Protein AF-Q4ZIR7-F1 (afdb_monomer_lite)

Foldseek 3Di:
DVCVCCVVPVVVPVVVVQVVVCVVCVVVVNNDGDPPPDPPDDDDDCQLPDCVVNPVSDPVSVVVVVVVVVD

Structure (mmCIF, N/CA/C/O backbone):
data_AF-Q4ZIR7-F1
#
_entry.id   AF-Q4ZIR7-F1
#
loop_
_atom_site.group_PDB
_atom_site.id
_atom_site.type_symbol
_atom_site.label_atom_id
_atom_site.label_alt_id
_atom_site.label_comp_id
_atom_site.label_asym_id
_atom_site.label_entity_id
_atom_site.label_seq_id
_atom_site.pdbx_PDB_ins_code
_atom_site.Cartn_x
_atom_site.Cartn_y
_atom_site.Cartn_z
_atom_site.occupancy
_atom_site.B_iso_or_equiv
_atom_site.auth_seq_id
_atom_site.auth_comp_id
_atom_site.auth_asym_id
_atom_site.auth_atom_id
_atom_site.pdbx_PDB_model_num
ATOM 1 N N . ALA A 1 1 ? 15.241 -2.765 -3.305 1.00 82.81 1 ALA A N 1
ATOM 2 C CA . ALA A 1 1 ? 15.436 -1.501 -2.563 1.00 82.81 1 ALA A CA 1
ATOM 3 C C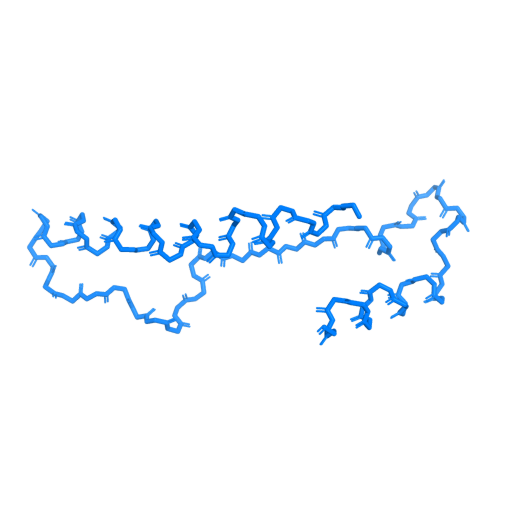 . ALA A 1 1 ? 14.098 -0.874 -2.173 1.00 82.81 1 ALA A C 1
ATOM 5 O O . ALA A 1 1 ? 13.766 -0.946 -1.008 1.00 82.81 1 ALA A O 1
ATOM 6 N N . GLY A 1 2 ? 13.279 -0.354 -3.098 1.00 91.12 2 GLY A N 1
ATOM 7 C CA . GLY A 1 2 ? 12.073 0.407 -2.714 1.00 91.12 2 GLY A CA 1
ATOM 8 C C . GLY A 1 2 ? 11.021 -0.342 -1.875 1.00 91.12 2 GLY A C 1
ATOM 9 O O . GLY A 1 2 ? 10.374 0.268 -1.032 1.00 91.12 2 GLY A O 1
ATOM 10 N N . MET A 1 3 ? 10.889 -1.664 -2.033 1.00 95.44 3 MET A N 1
ATOM 11 C CA . MET A 1 3 ? 9.934 -2.462 -1.247 1.00 95.44 3 MET A CA 1
ATOM 12 C C . MET A 1 3 ? 10.373 -2.735 0.205 1.00 95.44 3 MET A C 1
ATOM 14 O O . MET A 1 3 ? 9.562 -3.221 0.989 1.00 95.44 3 MET A O 1
ATOM 18 N N . SER A 1 4 ? 11.618 -2.431 0.601 1.00 95.81 4 SER A N 1
ATOM 19 C CA . SER A 1 4 ? 12.126 -2.780 1.942 1.00 95.81 4 SER A CA 1
ATOM 20 C C . SER A 1 4 ? 11.331 -2.113 3.067 1.00 95.81 4 SER A C 1
ATOM 22 O O . SER A 1 4 ? 11.035 -2.747 4.078 1.00 95.81 4 SER A O 1
ATOM 24 N N . TYR A 1 5 ? 10.880 -0.874 2.857 1.00 97.12 5 TYR A N 1
ATOM 25 C CA . TYR A 1 5 ? 10.101 -0.124 3.843 1.00 97.12 5 TYR A CA 1
ATOM 26 C C . TYR A 1 5 ? 8.749 -0.765 4.167 1.00 97.12 5 TYR A C 1
ATOM 28 O O . TYR A 1 5 ? 8.252 -0.587 5.284 1.00 97.12 5 TYR A O 1
ATOM 36 N N . PHE A 1 6 ? 8.169 -1.545 3.241 1.00 96.56 6 PHE A N 1
ATOM 37 C CA . PHE A 1 6 ? 6.970 -2.324 3.544 1.00 96.56 6 PHE A CA 1
ATOM 38 C C . PHE A 1 6 ? 7.233 -3.326 4.653 1.00 96.56 6 PHE A C 1
ATOM 40 O O . PHE A 1 6 ? 6.493 -3.359 5.635 1.00 96.56 6 PHE A O 1
ATOM 47 N N . HIS A 1 7 ? 8.323 -4.074 4.524 1.00 93.56 7 HIS A N 1
ATOM 48 C CA . HIS A 1 7 ? 8.720 -5.078 5.495 1.00 93.56 7 HIS A CA 1
ATOM 49 C C . HIS A 1 7 ? 9.182 -4.456 6.821 1.00 93.56 7 HIS A C 1
ATOM 51 O O . HIS A 1 7 ? 8.792 -4.914 7.896 1.00 93.56 7 HIS A O 1
ATOM 57 N N . GLU A 1 8 ? 9.966 -3.381 6.757 1.00 95.50 8 GLU A N 1
ATOM 58 C CA . GLU A 1 8 ? 10.559 -2.762 7.944 1.00 95.50 8 GLU A CA 1
ATOM 59 C C . GLU A 1 8 ? 9.537 -1.995 8.792 1.00 95.50 8 GLU A C 1
ATOM 61 O O . GLU A 1 8 ? 9.566 -2.081 10.022 1.00 95.50 8 GLU A O 1
ATOM 66 N N . THR A 1 9 ? 8.626 -1.241 8.162 1.00 97.81 9 THR A N 1
ATOM 67 C CA . THR A 1 9 ? 7.794 -0.263 8.885 1.00 97.81 9 THR A CA 1
ATOM 68 C C . THR A 1 9 ? 6.326 -0.237 8.468 1.00 97.81 9 THR A C 1
ATOM 70 O O . THR A 1 9 ? 5.459 -0.310 9.343 1.00 97.81 9 THR A O 1
ATOM 73 N N . ILE A 1 10 ? 6.007 -0.153 7.171 1.00 98.12 10 ILE A N 1
ATOM 74 C CA . ILE A 1 10 ? 4.637 0.142 6.706 1.00 98.12 10 ILE A CA 1
ATOM 75 C C . ILE A 1 10 ? 3.676 -0.992 7.080 1.00 98.12 10 ILE A C 1
ATOM 77 O O . ILE A 1 10 ? 2.581 -0.714 7.570 1.00 98.12 10 ILE A O 1
ATOM 81 N N . TRP A 1 11 ? 4.100 -2.257 6.954 1.00 98.00 11 TRP A N 1
ATOM 82 C CA . TRP A 1 11 ? 3.266 -3.424 7.266 1.00 98.00 11 TRP A CA 1
ATOM 83 C C . TRP A 1 11 ? 2.724 -3.403 8.700 1.00 98.00 11 TRP A C 1
ATOM 85 O O . TRP A 1 11 ? 1.555 -3.695 8.944 1.00 98.00 11 TRP A O 1
ATOM 95 N N . LYS A 1 12 ? 3.556 -2.997 9.666 1.00 98.06 12 LYS A N 1
ATOM 96 C CA . LYS A 1 12 ? 3.151 -2.860 11.076 1.00 98.06 12 LYS A CA 1
ATOM 97 C C . LYS A 1 12 ? 2.527 -1.491 11.370 1.00 98.06 12 LYS A C 1
ATOM 99 O O . LYS A 1 12 ? 1.698 -1.371 12.276 1.00 98.06 12 LYS A O 1
ATOM 104 N N . GLY A 1 13 ? 2.926 -0.464 10.621 1.00 98.56 13 GLY A N 1
ATOM 105 C CA . GLY A 1 13 ? 2.492 0.920 10.783 1.00 98.56 13 GLY A CA 1
ATOM 106 C C . GLY A 1 13 ? 1.031 1.147 10.403 1.00 98.56 13 GLY A C 1
ATOM 107 O O . GLY A 1 13 ? 0.296 1.755 11.181 1.00 98.56 13 GLY A O 1
ATOM 108 N N . VAL A 1 14 ? 0.580 0.611 9.266 1.00 98.50 14 VAL A N 1
ATOM 109 C CA . VAL A 1 14 ? -0.794 0.818 8.772 1.00 98.50 14 VAL A CA 1
ATOM 110 C C . VAL A 1 14 ? -1.845 0.297 9.765 1.00 98.50 14 VAL A C 1
ATOM 112 O O . VAL A 1 14 ? -2.682 1.093 10.195 1.00 98.50 14 VAL A O 1
ATOM 115 N N . PRO A 1 15 ? -1.783 -0.955 10.269 1.00 98.44 15 PRO A N 1
ATOM 116 C CA . PRO A 1 15 ? -2.733 -1.421 11.282 1.00 98.44 15 PRO A CA 1
ATOM 117 C C . PRO A 1 15 ? -2.666 -0.620 12.590 1.00 98.44 15 PRO A C 1
ATOM 119 O O . PRO A 1 15 ? -3.672 -0.472 13.283 1.00 98.44 15 PRO A O 1
ATOM 122 N N . LYS A 1 16 ? -1.488 -0.093 12.957 1.00 98.62 16 LYS A N 1
ATOM 123 C CA . LYS A 1 16 ? -1.329 0.766 14.143 1.00 98.62 16 LYS A CA 1
ATOM 124 C C . LYS A 1 16 ? -2.058 2.097 13.969 1.00 98.62 16 LYS A C 1
ATOM 126 O O . LYS A 1 16 ? -2.678 2.562 14.924 1.00 98.62 16 LYS A O 1
ATOM 131 N N . PHE A 1 17 ? -2.002 2.684 12.778 1.00 98.62 17 PHE A N 1
ATOM 132 C CA . PHE A 1 17 ? -2.748 3.893 12.453 1.00 98.62 17 PHE A CA 1
ATOM 133 C C . PHE A 1 17 ? -4.258 3.633 12.402 1.00 98.62 17 PHE A C 1
ATOM 135 O O . PHE A 1 17 ? -5.006 4.361 13.044 1.00 98.62 17 PHE A O 1
ATOM 142 N N . LEU A 1 18 ? -4.714 2.553 11.759 1.00 98.44 18 LEU A N 1
ATOM 143 C CA . LEU A 1 18 ? -6.144 2.211 11.717 1.00 98.44 18 LEU A CA 1
ATOM 144 C C . LEU A 1 18 ? -6.734 1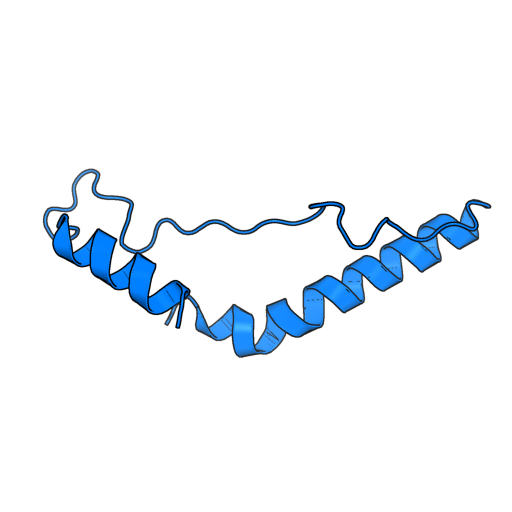.989 13.121 1.00 98.44 18 LEU A C 1
ATOM 146 O O . LEU A 1 18 ? -7.815 2.483 13.422 1.00 98.44 18 LEU A O 1
ATOM 150 N N . ARG A 1 19 ? -5.979 1.381 14.049 1.00 98.50 19 ARG A N 1
ATOM 151 C CA . ARG A 1 19 ? -6.387 1.313 15.467 1.00 98.50 19 ARG A CA 1
ATOM 152 C C . ARG A 1 19 ? -6.512 2.687 16.133 1.00 98.50 19 ARG A C 1
ATOM 154 O O . ARG A 1 19 ? -7.323 2.845 17.038 1.00 98.50 19 ARG A O 1
ATOM 161 N N . ARG A 1 20 ? -5.709 3.676 15.721 1.00 98.50 20 ARG A N 1
ATOM 162 C CA . ARG A 1 20 ? -5.835 5.058 16.209 1.00 98.50 20 ARG A CA 1
ATOM 163 C C . ARG A 1 20 ? -7.115 5.706 15.687 1.00 98.50 20 ARG A C 1
ATOM 165 O O . ARG A 1 20 ? -7.743 6.441 16.443 1.00 98.50 20 ARG A O 1
ATOM 172 N N . VAL A 1 21 ? -7.501 5.410 14.445 1.00 98.50 21 VAL A N 1
ATOM 173 C CA . VAL A 1 21 ? -8.783 5.845 13.871 1.00 98.50 21 VAL A CA 1
ATOM 174 C C . VAL A 1 21 ? -9.944 5.276 14.686 1.00 98.50 21 VAL A C 1
ATOM 176 O O . VAL A 1 21 ? -10.786 6.053 15.120 1.00 98.50 21 VAL A O 1
ATOM 179 N N . ASP A 1 22 ? -9.936 3.978 15.014 1.00 98.44 22 ASP A N 1
ATOM 180 C CA . ASP A 1 22 ? -10.956 3.375 15.893 1.00 98.44 22 ASP A CA 1
ATOM 181 C C . ASP A 1 22 ? -11.061 4.103 17.246 1.00 98.44 22 ASP A C 1
ATOM 183 O O . ASP A 1 22 ? -12.154 4.387 17.732 1.00 98.44 22 ASP A O 1
ATOM 187 N N . THR A 1 23 ? -9.924 4.433 17.874 1.00 98.56 23 THR A N 1
ATOM 188 C CA . THR A 1 23 ? -9.910 5.198 19.134 1.00 98.56 23 THR A CA 1
ATOM 189 C C . THR A 1 23 ? -10.503 6.596 18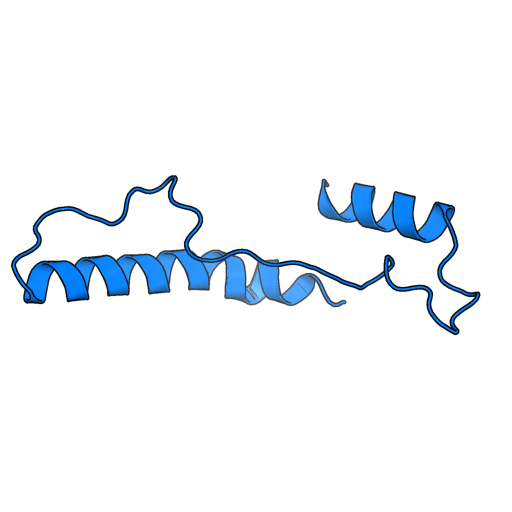.964 1.00 98.56 23 THR A C 1
ATOM 191 O O . THR A 1 23 ? -11.252 7.046 19.828 1.00 98.56 23 THR A O 1
ATOM 194 N N . ALA A 1 24 ? -10.186 7.283 17.866 1.00 98.56 24 ALA A N 1
ATOM 195 C CA . ALA A 1 24 ? -10.727 8.608 17.587 1.00 98.56 24 ALA A CA 1
ATOM 196 C C . ALA A 1 24 ? -12.246 8.566 17.351 1.00 98.56 24 ALA A C 1
ATOM 198 O O . ALA A 1 24 ? -12.959 9.391 17.914 1.00 98.56 24 ALA A O 1
ATOM 199 N N . LEU A 1 25 ? -12.743 7.577 16.599 1.00 98.44 25 LEU A N 1
ATOM 200 C CA . LEU A 1 25 ? -14.178 7.353 16.378 1.00 98.44 25 LEU A CA 1
ATOM 201 C C . LEU A 1 25 ? -14.916 7.106 17.697 1.00 98.44 25 LEU A C 1
ATOM 203 O O . LEU A 1 25 ? -15.924 7.757 17.972 1.00 98.44 25 LEU A O 1
ATOM 207 N N . LYS A 1 26 ? -14.348 6.263 18.567 1.00 98.31 26 LYS A N 1
ATOM 208 C CA . LYS A 1 26 ? -14.902 6.004 19.900 1.00 98.31 26 LYS A CA 1
ATOM 209 C C . LYS A 1 26 ? -15.030 7.269 20.747 1.00 98.31 26 LYS A C 1
ATOM 211 O O . LYS A 1 26 ? -16.041 7.454 21.418 1.00 98.31 26 LYS A O 1
ATOM 216 N N . ASN A 1 27 ? -14.043 8.163 20.688 1.00 98.31 27 ASN A N 1
ATOM 217 C CA . ASN A 1 27 ? -14.081 9.436 21.416 1.00 98.31 27 ASN A CA 1
ATOM 218 C C . ASN A 1 27 ? -15.157 10.405 20.891 1.00 98.31 27 ASN A C 1
ATOM 220 O O . ASN A 1 27 ? -15.544 11.321 21.610 1.00 98.31 27 ASN A O 1
ATOM 224 N N . LEU A 1 28 ? -15.643 10.200 19.664 1.00 98.31 28 LEU A N 1
ATOM 225 C CA . LEU A 1 28 ? -16.743 10.955 19.059 1.00 98.31 28 LEU A CA 1
ATOM 226 C C . LEU A 1 28 ? -18.116 10.290 19.276 1.00 98.31 28 LEU A C 1
ATOM 228 O O . LEU A 1 28 ? -19.117 10.786 18.768 1.00 98.31 28 LEU A O 1
ATOM 232 N N . GLY A 1 29 ? -18.178 9.179 20.018 1.00 98.31 29 GLY A N 1
ATOM 233 C CA . GLY A 1 29 ? -19.416 8.443 20.295 1.00 98.31 29 GLY A CA 1
ATOM 234 C C . GLY A 1 29 ? -19.771 7.362 19.269 1.00 98.31 29 GLY A C 1
ATOM 235 O O . GLY A 1 29 ? -20.831 6.751 19.386 1.00 98.31 29 GLY A O 1
ATOM 236 N N . ILE A 1 30 ? -18.899 7.089 18.293 1.00 98.38 30 ILE A N 1
ATOM 237 C CA . ILE A 1 30 ? -19.067 5.996 17.323 1.00 98.38 30 ILE A CA 1
ATOM 238 C C . ILE A 1 30 ? -18.447 4.730 17.922 1.00 98.38 30 ILE A C 1
ATOM 240 O O . ILE A 1 30 ? -17.239 4.675 18.149 1.00 98.38 30 ILE A O 1
ATOM 244 N N . ASN A 1 31 ? -19.261 3.715 18.216 1.00 96.56 31 ASN A N 1
ATOM 245 C CA . ASN A 1 31 ? -18.802 2.509 18.922 1.00 96.56 31 ASN A CA 1
ATOM 246 C C . ASN A 1 31 ? -18.280 1.415 17.981 1.00 96.56 31 ASN A C 1
ATOM 248 O O . ASN A 1 31 ? -17.643 0.456 18.426 1.00 96.56 31 ASN A O 1
ATOM 252 N N . GLU A 1 32 ? -18.534 1.554 16.687 1.00 97.88 32 GLU A N 1
ATOM 253 C CA . GLU A 1 32 ? -18.052 0.681 15.634 1.00 97.88 32 GLU A CA 1
ATOM 254 C C . GLU A 1 32 ? -16.583 0.965 15.304 1.00 97.88 32 GLU A C 1
ATOM 256 O O . GLU A 1 32 ? -16.098 2.097 15.354 1.00 97.88 32 GLU A O 1
ATOM 261 N N . ARG A 1 33 ? -15.862 -0.089 14.920 1.00 98.12 33 ARG A N 1
ATOM 262 C CA . ARG A 1 33 ? -14.532 0.040 14.315 1.00 98.12 33 ARG A CA 1
ATOM 263 C C . ARG A 1 33 ? -14.665 0.313 12.826 1.00 98.12 33 ARG A C 1
ATOM 265 O O . ARG A 1 33 ? -15.671 -0.053 12.215 1.00 98.12 33 ARG A O 1
ATOM 272 N N . VAL A 1 34 ? -13.613 0.860 12.225 1.00 97.50 34 VAL A N 1
ATOM 273 C CA . VAL A 1 34 ? -13.507 0.883 10.763 1.00 97.50 34 VAL A CA 1
ATOM 274 C C . VAL A 1 34 ? -13.624 -0.560 10.246 1.00 97.50 34 VAL A C 1
ATOM 276 O O . VAL A 1 34 ? -12.911 -1.436 10.751 1.00 97.50 34 VAL A O 1
ATOM 279 N N . PRO A 1 35 ? -14.495 -0.841 9.257 1.00 98.12 35 PRO A N 1
ATOM 280 C CA . PRO A 1 35 ? -14.572 -2.165 8.655 1.00 98.12 35 PRO A CA 1
ATOM 281 C C . PRO A 1 35 ? -13.192 -2.611 8.170 1.00 98.12 35 PRO A C 1
ATOM 283 O O . PRO A 1 35 ? -12.526 -1.899 7.420 1.00 98.12 35 PRO A O 1
ATOM 286 N N . TYR A 1 36 ? -12.749 -3.796 8.590 1.00 97.12 36 TYR A N 1
ATOM 287 C CA . TYR A 1 36 ? -11.393 -4.282 8.305 1.00 97.12 36 TYR A CA 1
ATOM 288 C C . TYR A 1 36 ? -11.121 -4.490 6.805 1.00 97.12 36 TY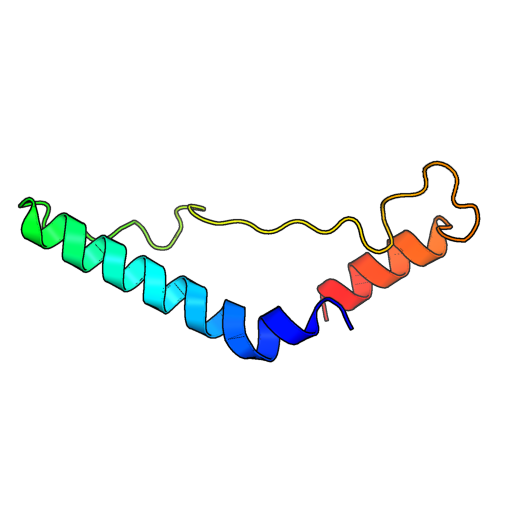R A C 1
ATOM 290 O O . TYR A 1 36 ? -9.969 -4.589 6.394 1.00 97.12 36 TYR A O 1
ATOM 298 N N . ASN A 1 37 ? -12.178 -4.587 5.998 1.00 97.44 37 ASN A N 1
ATOM 299 C CA . ASN A 1 37 ? -12.133 -4.744 4.549 1.00 97.44 37 ASN A CA 1
ATOM 300 C C . ASN A 1 37 ? -12.253 -3.410 3.788 1.00 97.44 37 ASN A C 1
ATOM 302 O O . ASN A 1 37 ? -12.218 -3.420 2.559 1.00 97.44 37 ASN A O 1
ATOM 306 N N . ALA A 1 38 ? -12.403 -2.275 4.478 1.00 97.75 38 ALA A N 1
ATOM 307 C CA . ALA A 1 38 ? -12.449 -0.970 3.833 1.00 97.75 38 ALA A CA 1
ATOM 308 C C . ALA A 1 38 ? -11.029 -0.548 3.387 1.00 97.75 38 ALA A C 1
ATOM 310 O O . ALA A 1 38 ? -10.119 -0.481 4.220 1.00 97.75 38 ALA A O 1
ATOM 311 N N 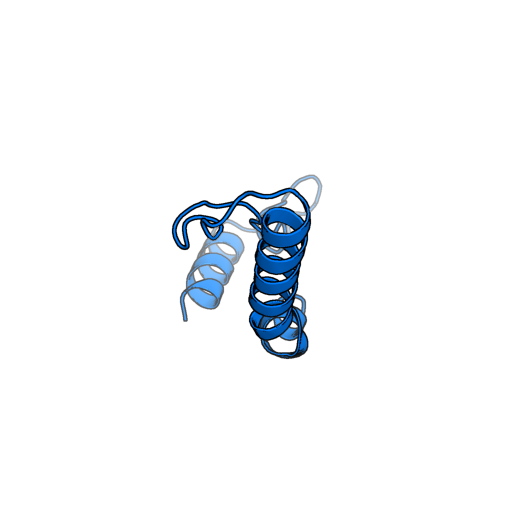. PRO A 1 39 ? -10.803 -0.229 2.099 1.00 96.88 39 PRO A N 1
ATOM 312 C CA . PRO A 1 39 ? -9.473 0.075 1.569 1.00 96.88 39 PRO A CA 1
ATOM 313 C C . PRO A 1 39 ? -9.055 1.533 1.843 1.00 96.88 39 PRO A C 1
ATOM 315 O O . PRO A 1 39 ? -8.787 2.293 0.919 1.00 96.88 39 PRO A O 1
ATOM 318 N N . LEU A 1 40 ? -9.002 1.948 3.117 1.00 97.56 40 LEU A N 1
ATOM 319 C CA . LEU A 1 40 ? -8.724 3.344 3.510 1.00 97.56 40 LEU A CA 1
ATOM 320 C C . LEU A 1 40 ? -7.348 3.853 3.062 1.00 97.56 40 LEU A C 1
ATOM 322 O O . LEU A 1 40 ? -7.177 5.047 2.837 1.00 97.56 40 LEU A O 1
ATOM 326 N N . ILE A 1 41 ? -6.355 2.965 2.995 1.00 98.19 41 ILE A N 1
ATOM 327 C CA . ILE A 1 41 ? -4.992 3.291 2.575 1.00 98.19 41 ILE A CA 1
ATOM 328 C C . ILE A 1 41 ? -4.552 2.233 1.572 1.00 98.19 41 ILE A C 1
ATOM 330 O O . ILE A 1 41 ? -4.562 1.040 1.874 1.00 98.19 41 ILE A O 1
ATOM 334 N N . GLN A 1 42 ? -4.134 2.683 0.394 1.00 98.00 42 GLN A N 1
ATOM 335 C CA . GLN A 1 42 ? -3.580 1.840 -0.656 1.00 98.00 42 GLN A CA 1
ATOM 336 C C . GLN A 1 42 ? -2.265 2.434 -1.148 1.00 98.00 42 GLN A C 1
ATOM 338 O O . GLN A 1 42 ? -2.052 3.644 -1.086 1.00 98.00 42 GLN A O 1
ATOM 343 N N . PHE A 1 43 ? -1.384 1.566 -1.633 1.00 98.06 43 PHE A N 1
ATOM 344 C CA . PHE A 1 43 ? -0.088 1.953 -2.167 1.00 98.06 43 PHE A CA 1
ATOM 345 C C . PHE A 1 43 ? 0.038 1.468 -3.605 1.00 98.06 43 PHE A C 1
ATOM 347 O O . PHE A 1 43 ? -0.379 0.358 -3.931 1.00 98.06 43 PHE A O 1
ATOM 354 N N . SER A 1 44 ? 0.672 2.296 -4.426 1.00 97.56 44 SER A N 1
ATOM 355 C CA . SER A 1 44 ? 1.022 1.990 -5.810 1.00 97.56 44 SER A CA 1
ATOM 356 C C . SER A 1 44 ? 2.519 2.209 -6.009 1.00 97.56 44 SER A C 1
ATOM 358 O O . SER A 1 44 ? 3.176 2.865 -5.201 1.00 97.56 44 SER A O 1
ATOM 360 N N . SER A 1 45 ? 3.067 1.662 -7.090 1.00 97.19 45 SER A N 1
ATOM 361 C CA . SER A 1 45 ? 4.481 1.801 -7.431 1.00 97.19 45 SER A CA 1
ATOM 362 C C . SER A 1 45 ? 4.633 2.111 -8.912 1.00 97.19 45 SER A C 1
ATOM 364 O O . SER A 1 45 ? 3.941 1.529 -9.743 1.00 97.19 45 SER A O 1
ATOM 366 N N . TRP A 1 46 ? 5.557 3.013 -9.232 1.00 98.19 46 TRP A N 1
ATOM 367 C CA . TRP A 1 46 ? 6.017 3.260 -10.602 1.00 98.19 46 TRP A CA 1
ATOM 368 C C . TRP A 1 46 ? 7.276 2.462 -10.957 1.00 98.19 46 TRP A C 1
ATOM 370 O O . TRP A 1 46 ? 7.632 2.370 -12.130 1.00 98.19 46 TRP A O 1
ATOM 380 N N . MET A 1 47 ? 7.956 1.871 -9.967 1.00 97.81 47 MET A N 1
ATOM 381 C CA . MET A 1 47 ? 9.215 1.151 -10.179 1.00 97.81 47 MET A CA 1
ATOM 382 C C . MET A 1 47 ? 9.003 -0.040 -11.120 1.00 97.81 47 MET A C 1
ATOM 384 O O . MET A 1 47 ? 8.276 -0.972 -10.785 1.00 97.81 47 MET A O 1
ATOM 388 N N . GLY A 1 48 ? 9.651 0.002 -12.286 1.00 97.19 48 GLY A N 1
ATOM 389 C CA . GLY A 1 48 ? 9.518 -1.004 -13.345 1.00 97.19 48 GLY A CA 1
ATOM 390 C C . GLY A 1 48 ? 8.247 -0.881 -14.198 1.00 97.19 48 GLY A C 1
ATOM 391 O O . GLY A 1 48 ? 8.047 -1.701 -15.090 1.00 97.19 48 GLY A O 1
ATOM 392 N N . GLY A 1 49 ? 7.403 0.127 -13.957 1.00 97.44 49 GLY A N 1
ATOM 393 C CA . GLY A 1 49 ? 6.218 0.434 -14.765 1.00 97.44 49 GLY A CA 1
ATOM 394 C C . GLY A 1 49 ? 6.389 1.685 -15.628 1.00 97.44 49 GLY A C 1
ATOM 395 O O . GLY A 1 49 ? 6.138 1.631 -16.834 1.00 97.44 49 GLY A O 1
ATOM 396 N N . ASP A 1 50 ? 6.836 2.786 -15.018 1.00 98.31 50 ASP A N 1
ATOM 397 C CA . ASP A 1 50 ? 7.068 4.051 -15.718 1.00 98.31 50 ASP A CA 1
ATOM 398 C C . ASP A 1 50 ? 8.237 3.924 -16.704 1.00 98.31 50 ASP A C 1
ATOM 400 O O . ASP A 1 50 ? 9.357 3.568 -16.331 1.00 98.31 50 ASP A O 1
ATOM 404 N N . ARG A 1 51 ? 7.942 4.180 -17.976 1.00 97.81 51 ARG A N 1
ATOM 405 C CA . ARG A 1 51 ? 8.840 3.991 -19.122 1.00 97.81 51 ARG A CA 1
ATOM 406 C C . ARG A 1 51 ? 8.999 5.256 -19.958 1.00 97.81 51 ARG A C 1
ATOM 408 O O . ARG A 1 51 ? 9.656 5.209 -20.998 1.00 97.81 51 ARG A O 1
ATOM 415 N N . ASP A 1 52 ? 8.398 6.365 -19.532 1.00 98.06 52 ASP A N 1
ATOM 416 C CA . ASP A 1 52 ? 8.515 7.632 -20.246 1.00 98.06 52 ASP A CA 1
ATOM 417 C C . ASP A 1 52 ? 9.978 8.102 -20.256 1.00 98.06 52 ASP A C 1
ATOM 419 O O . ASP A 1 52 ? 10.651 8.135 -19.226 1.00 98.06 52 ASP A O 1
ATOM 423 N N . GLY A 1 53 ? 10.514 8.361 -21.450 1.00 97.69 53 GLY A N 1
ATOM 424 C CA . GLY A 1 53 ? 11.914 8.749 -21.647 1.00 97.69 53 GLY A CA 1
ATOM 425 C C . GLY A 1 53 ? 12.970 7.744 -21.153 1.00 97.69 53 GLY A C 1
ATOM 426 O O . GLY A 1 53 ? 14.150 8.095 -21.100 1.00 97.69 53 GLY A O 1
ATOM 427 N N . ASN A 1 54 ? 12.598 6.506 -20.792 1.00 98.00 54 ASN A N 1
ATOM 428 C CA . ASN A 1 54 ? 13.516 5.538 -20.184 1.00 98.00 54 ASN A CA 1
ATOM 429 C C . ASN A 1 54 ? 13.491 4.168 -20.890 1.00 98.00 54 ASN A C 1
ATOM 431 O O . ASN A 1 54 ? 12.734 3.276 -20.495 1.00 98.00 54 ASN A O 1
ATOM 435 N N . PRO A 1 55 ? 14.387 3.931 -21.869 1.00 97.12 55 PRO A N 1
ATOM 436 C CA . PRO A 1 55 ? 14.414 2.683 -22.637 1.00 97.12 55 PRO A CA 1
ATOM 437 C C . PRO A 1 55 ? 14.830 1.454 -21.812 1.00 97.12 55 PRO A C 1
ATOM 439 O O . PRO A 1 55 ? 14.753 0.333 -22.306 1.00 97.12 55 PRO A O 1
ATOM 442 N N . ARG A 1 56 ? 15.274 1.632 -20.558 1.00 98.31 56 ARG A N 1
ATOM 443 C CA . ARG A 1 56 ? 15.649 0.520 -19.667 1.00 98.31 56 ARG A CA 1
ATOM 444 C C . ARG A 1 56 ? 14.447 -0.183 -19.034 1.00 98.31 56 ARG A C 1
ATOM 446 O O . ARG A 1 56 ? 14.622 -1.250 -18.457 1.00 98.31 56 ARG A O 1
ATOM 453 N N . VAL A 1 57 ? 13.248 0.394 -19.113 1.00 98.00 57 VAL A N 1
ATOM 454 C CA . VAL A 1 57 ? 12.019 -0.220 -18.587 1.00 98.00 57 VAL A CA 1
ATOM 455 C C . VAL A 1 57 ? 11.310 -0.955 -19.721 1.00 98.00 57 VAL A C 1
ATOM 457 O O . VAL A 1 57 ? 10.427 -0.419 -20.389 1.00 98.00 57 VAL A O 1
ATOM 460 N N . THR A 1 58 ? 11.749 -2.190 -19.966 1.00 98.50 58 THR A N 1
ATOM 461 C CA . THR A 1 58 ? 11.199 -3.059 -21.017 1.00 98.50 58 THR A CA 1
ATOM 462 C C . THR A 1 58 ? 9.929 -3.787 -20.544 1.00 98.50 58 THR A C 1
ATOM 464 O O . THR A 1 58 ? 9.645 -3.823 -19.340 1.00 98.50 58 THR A O 1
ATOM 467 N N . PRO A 1 59 ? 9.145 -4.401 -21.453 1.00 98.56 59 PRO A N 1
ATOM 468 C CA . PRO A 1 59 ? 8.015 -5.251 -21.070 1.00 98.56 59 PRO A CA 1
ATOM 469 C C . PRO A 1 59 ? 8.396 -6.386 -20.107 1.00 98.56 59 PRO A C 1
ATOM 471 O O . PRO A 1 59 ? 7.643 -6.676 -19.176 1.00 98.56 59 PRO A O 1
ATOM 474 N N . GLU A 1 60 ? 9.572 -6.990 -20.289 1.00 98.69 60 GLU A N 1
ATOM 475 C CA . GLU A 1 60 ? 10.111 -8.041 -19.418 1.00 98.69 60 GLU A CA 1
ATOM 476 C C . GLU A 1 60 ? 10.384 -7.500 -18.014 1.00 98.69 60 GLU A C 1
ATOM 478 O O . GLU A 1 60 ? 9.951 -8.108 -17.040 1.00 98.69 60 GLU A O 1
ATOM 483 N N . VAL A 1 61 ? 10.988 -6.308 -17.899 1.00 98.50 61 VAL A N 1
ATOM 484 C CA . VAL A 1 61 ? 11.196 -5.644 -16.600 1.00 98.50 61 VAL A CA 1
ATOM 485 C C . VAL A 1 61 ? 9.866 -5.423 -15.881 1.00 98.50 61 VAL A C 1
ATOM 487 O O . VAL A 1 61 ? 9.756 -5.736 -14.696 1.00 98.50 61 VAL A O 1
ATOM 490 N N . THR A 1 62 ? 8.838 -4.928 -16.582 1.00 98.50 62 THR A N 1
ATOM 491 C CA . THR A 1 62 ? 7.499 -4.744 -15.994 1.00 98.50 62 THR A CA 1
ATOM 492 C C . THR A 1 62 ? 6.903 -6.071 -15.517 1.00 98.50 62 THR A C 1
ATOM 494 O O . THR A 1 62 ? 6.352 -6.139 -14.417 1.00 98.50 62 THR A O 1
ATOM 497 N N . ARG A 1 63 ? 7.038 -7.146 -16.303 1.00 98.50 63 ARG A N 1
ATOM 498 C CA . ARG A 1 63 ? 6.583 -8.486 -15.903 1.00 98.50 63 ARG A CA 1
ATOM 499 C C . ARG A 1 63 ? 7.307 -8.970 -14.646 1.00 98.50 63 ARG A C 1
ATOM 501 O O . ARG A 1 63 ? 6.652 -9.454 -13.723 1.00 98.50 63 ARG A O 1
ATOM 508 N N . ASP A 1 64 ? 8.624 -8.824 -14.597 1.00 98.38 64 ASP A N 1
ATOM 509 C CA . ASP A 1 64 ? 9.448 -9.327 -13.501 1.00 98.38 64 ASP A CA 1
ATOM 510 C C . ASP A 1 64 ? 9.132 -8.617 -12.183 1.00 98.38 64 ASP A C 1
ATOM 512 O O . ASP A 1 64 ? 8.944 -9.282 -11.165 1.00 98.38 64 ASP A O 1
ATOM 516 N N . VAL A 1 65 ? 8.965 -7.288 -12.181 1.00 98.19 65 VAL A N 1
ATOM 517 C CA . VAL A 1 65 ? 8.597 -6.563 -10.949 1.00 98.19 65 VAL A CA 1
ATOM 518 C C . VAL A 1 65 ? 7.189 -6.911 -10.457 1.00 98.19 65 VAL A C 1
ATOM 520 O O . VAL A 1 65 ? 6.963 -6.951 -9.247 1.00 98.19 65 VAL A O 1
ATOM 523 N N . CYS A 1 66 ? 6.247 -7.223 -11.356 1.00 98.19 66 CYS A N 1
ATOM 524 C CA . CYS A 1 66 ? 4.920 -7.706 -10.969 1.00 98.19 66 CYS A CA 1
ATOM 525 C C . CYS A 1 66 ? 4.968 -9.091 -10.311 1.00 98.19 66 CYS A C 1
ATOM 527 O O . CYS A 1 66 ? 4.181 -9.351 -9.401 1.00 98.19 66 CYS A O 1
ATOM 529 N N . LEU A 1 67 ? 5.862 -9.975 -10.766 1.00 98.12 67 LEU A N 1
ATOM 530 C CA . LEU A 1 67 ? 6.071 -11.289 -10.152 1.00 98.12 67 LEU A CA 1
ATOM 531 C C . LEU A 1 67 ? 6.797 -11.164 -8.811 1.00 98.12 67 LEU A C 1
ATOM 533 O O . LEU A 1 67 ? 6.343 -11.744 -7.830 1.00 98.12 67 LEU A O 1
ATOM 537 N N . LEU A 1 68 ? 7.848 -10.342 -8.739 1.00 97.44 68 LEU A N 1
ATOM 538 C CA . LEU A 1 68 ? 8.588 -10.079 -7.502 1.00 97.44 68 LEU A CA 1
ATOM 539 C C . LEU A 1 68 ? 7.700 -9.509 -6.391 1.00 97.44 68 LEU A C 1
ATOM 541 O O . LEU A 1 68 ? 7.911 -9.833 -5.232 1.00 97.44 68 LEU A O 1
ATOM 545 N N . ALA A 1 69 ? 6.706 -8.680 -6.723 1.00 96.94 69 ALA A N 1
ATOM 546 C CA . ALA A 1 69 ? 5.773 -8.125 -5.739 1.00 96.94 69 ALA A CA 1
ATOM 547 C C . ALA A 1 69 ? 4.705 -9.125 -5.249 1.00 96.94 69 ALA A C 1
ATOM 549 O O . ALA A 1 69 ? 3.999 -8.831 -4.286 1.00 96.94 69 ALA A O 1
ATOM 550 N N . ARG A 1 70 ? 4.539 -10.264 -5.936 1.00 95.62 70 ARG A N 1
ATOM 551 C CA . ARG A 1 70 ? 3.587 -11.330 -5.578 1.00 95.62 70 ARG A CA 1
ATOM 552 C C . ARG A 1 70 ? 4.221 -12.483 -4.799 1.00 95.62 70 ARG A C 1
ATOM 554 O O . ARG A 1 70 ? 3.473 -13.308 -4.280 1.00 95.62 70 ARG A O 1
ATOM 561 N N . MET A 1 71 ? 5.551 -12.559 -4.789 1.00 73.69 71 MET A N 1
ATOM 562 C CA . MET A 1 71 ? 6.330 -13.492 -3.971 1.00 73.69 71 MET A CA 1
ATOM 563 C C . MET A 1 71 ? 6.440 -12.977 -2.539 1.00 73.69 71 MET A C 1
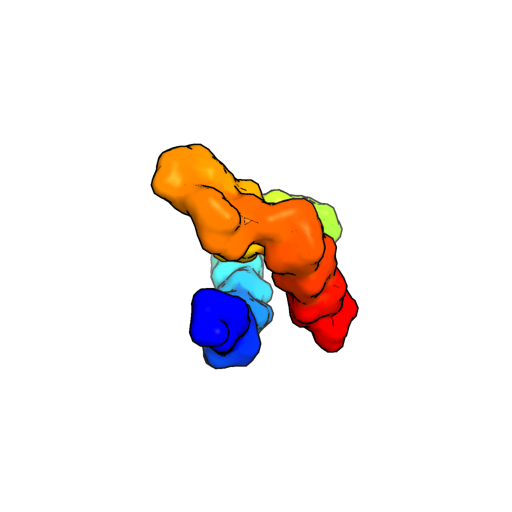ATOM 565 O O . MET A 1 71 ? 6.331 -13.819 -1.624 1.00 73.69 71 MET A O 1
#

pLDDT: mean 97.15, std 3.52, range [73.69, 98.69]

Organism: NCBI:txid326435

InterPro domains:
  IPR015813 Pyruvate/Phosphoenolpyruvate kinase-like domain superfamily [SSF51621] (2-70)
  IPR021135 Phosphoenolpyruvate carboxylase [PF00311] (2-70)
  IPR021135 Phosphoenolpyruvate carboxylase [PTHR30523] (1-71)

Radius of gyration: 17.69 Å; chains: 1; bounding box: 35×24×44 Å

Sequence (71 aa):
AGMSYFHETIWKGVPKFLRRVDTALKNLGINERVPYNAPLIQFSSWMGGDRDGNPRVTPEVTRDVCLLARM

Secondary structure (DSSP, 8-state):
-TTHHIIIIIHHHHHHHHHHHHHHHHHTT--SPPPTT---S-----TTT--TT-TT--HHHHHHHHHHTT-